Protein AF-A0A7C6N753-F1 (afdb_monomer_lite)

Foldseek 3Di:
DDPVVVVVVVVVVVVPDDDDDDDDDDDDDDDDDDDDDDDDDPDDDDPPDDDDPPPDPPPDPPPPQDWAKEWEWEADPNDIDIDIFTAGDFFQCRRQVVFWDFDQDPVRATFTQGGNRDGADPQKGWWKDKQNHTDPGGRRPHTDHHPIYMYIYIGGHD

Structure (mmCIF, N/CA/C/O backbone):
data_AF-A0A7C6N753-F1
#
_entry.id   AF-A0A7C6N753-F1
#
loop_
_atom_site.group_PDB
_atom_site.id
_atom_site.type_symbol
_atom_site.label_atom_id
_atom_site.label_alt_id
_atom_site.label_comp_id
_atom_site.label_asym_id
_atom_site.label_entity_id
_atom_site.label_seq_id
_atom_site.pdbx_PDB_ins_code
_atom_site.Cartn_x
_atom_site.Cartn_y
_atom_site.Cartn_z
_atom_site.occupancy
_atom_site.B_iso_or_equiv
_atom_site.auth_seq_id
_atom_site.auth_comp_id
_atom_site.auth_asym_id
_atom_site.auth_atom_id
_atom_site.pdbx_PDB_model_num
ATOM 1 N N . MET A 1 1 ? 20.782 57.190 -18.332 1.00 49.34 1 MET A N 1
ATOM 2 C CA . MET A 1 1 ? 20.613 56.052 -19.265 1.00 49.34 1 MET A CA 1
ATOM 3 C C . MET A 1 1 ? 20.167 54.838 -18.455 1.00 49.34 1 MET A C 1
ATOM 5 O O . MET A 1 1 ? 20.864 54.461 -17.521 1.00 49.34 1 MET A O 1
ATOM 9 N N . ASN A 1 2 ? 18.956 54.327 -18.696 1.00 45.41 2 ASN A N 1
ATOM 10 C CA . ASN A 1 2 ? 18.312 53.322 -17.840 1.00 45.41 2 ASN A CA 1
ATOM 11 C C . ASN A 1 2 ? 18.963 51.942 -18.019 1.00 45.41 2 ASN A C 1
ATOM 13 O O . ASN A 1 2 ? 18.991 51.417 -19.128 1.00 45.41 2 ASN A O 1
ATOM 17 N N . LYS A 1 3 ? 19.437 51.330 -16.925 1.00 43.81 3 LYS A N 1
ATOM 18 C CA . LYS A 1 3 ? 20.148 50.033 -16.928 1.00 43.81 3 LYS A CA 1
ATOM 19 C C . LYS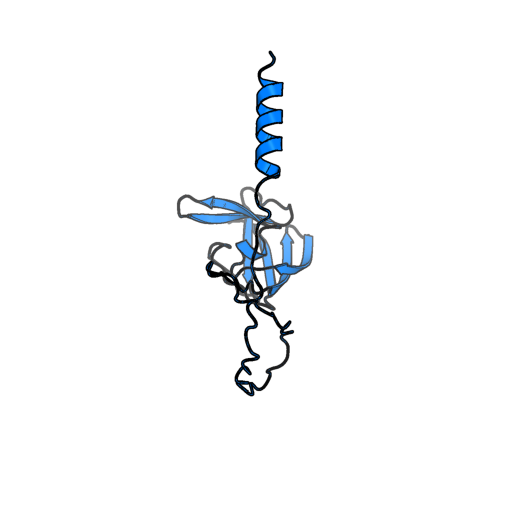 A 1 3 ? 19.349 48.889 -17.581 1.00 43.81 3 LYS A C 1
ATOM 21 O O . LYS A 1 3 ? 19.945 47.971 -18.124 1.00 43.81 3 LYS A O 1
ATOM 26 N N . LYS A 1 4 ? 18.013 48.984 -17.614 1.00 43.47 4 LYS A N 1
ATOM 27 C CA . LYS A 1 4 ? 17.130 48.020 -18.297 1.00 43.47 4 LYS A CA 1
ATOM 28 C C . LYS A 1 4 ? 17.206 48.084 -19.833 1.00 43.47 4 LYS A C 1
ATOM 30 O O . LYS A 1 4 ? 16.993 47.071 -20.484 1.00 43.47 4 LYS A O 1
ATOM 35 N N . LEU A 1 5 ? 17.560 49.236 -20.410 1.00 41.41 5 LEU A N 1
ATOM 36 C CA . LEU A 1 5 ? 17.687 49.407 -21.863 1.00 41.41 5 LEU A CA 1
ATOM 37 C C . LEU A 1 5 ? 19.024 48.856 -22.394 1.00 41.41 5 LEU A C 1
ATOM 39 O O . LEU A 1 5 ? 19.084 48.361 -23.512 1.00 41.41 5 LEU A O 1
ATOM 43 N N . ALA A 1 6 ? 20.080 48.873 -21.572 1.00 47.75 6 ALA A N 1
ATOM 44 C CA . ALA A 1 6 ? 21.391 48.327 -21.934 1.00 47.75 6 ALA A CA 1
ATOM 45 C C . ALA A 1 6 ? 21.396 46.787 -22.007 1.00 47.75 6 ALA A C 1
ATOM 47 O O . ALA A 1 6 ? 22.039 46.215 -22.881 1.00 47.75 6 ALA A O 1
ATOM 48 N N . VAL A 1 7 ? 20.636 46.118 -21.133 1.00 51.41 7 VAL A N 1
ATOM 49 C CA . VAL A 1 7 ? 20.526 44.647 -21.119 1.00 51.41 7 VAL A CA 1
ATOM 50 C C . VAL A 1 7 ? 19.715 44.134 -22.313 1.00 51.41 7 VAL A C 1
ATOM 52 O O . VAL A 1 7 ? 20.064 43.114 -22.898 1.00 51.41 7 VAL A O 1
ATOM 55 N N . LEU A 1 8 ? 18.683 44.872 -22.737 1.00 43.66 8 LEU A N 1
ATOM 56 C CA . LEU A 1 8 ? 17.854 44.488 -23.882 1.00 43.66 8 LEU A CA 1
ATOM 57 C C . LEU A 1 8 ? 18.611 44.599 -25.219 1.00 43.66 8 LEU A C 1
ATOM 59 O O . LEU A 1 8 ? 18.456 43.744 -26.083 1.00 43.66 8 LEU A O 1
ATOM 63 N N . ILE A 1 9 ? 19.482 45.604 -25.370 1.00 51.50 9 ILE A N 1
ATOM 64 C CA . ILE A 1 9 ? 20.322 45.770 -26.571 1.00 51.50 9 ILE A CA 1
ATOM 65 C C . ILE A 1 9 ? 21.424 44.697 -26.632 1.00 51.50 9 ILE A C 1
ATOM 67 O O . ILE A 1 9 ? 21.730 44.198 -27.713 1.00 51.50 9 ILE A O 1
ATOM 71 N N . ALA A 1 10 ? 21.971 44.285 -25.482 1.00 48.34 10 ALA A N 1
ATOM 72 C CA . ALA A 1 10 ? 22.947 43.196 -25.417 1.00 48.34 10 ALA A CA 1
ATOM 73 C C . ALA A 1 10 ? 22.335 41.832 -25.788 1.00 48.34 10 ALA A C 1
ATOM 75 O O . ALA A 1 10 ? 22.986 41.035 -26.458 1.00 48.34 10 ALA A O 1
ATOM 76 N N . LEU A 1 11 ? 21.073 41.580 -25.420 1.00 44.66 11 LEU A N 1
ATOM 77 C CA . LEU A 1 11 ? 20.393 40.320 -25.737 1.00 44.66 11 LEU A CA 1
ATOM 78 C C . LEU A 1 11 ? 20.051 40.190 -27.232 1.00 44.66 11 LEU A C 1
ATOM 80 O O . LEU A 1 11 ? 20.114 39.097 -27.788 1.00 44.66 11 LEU A O 1
ATOM 84 N N . ILE A 1 12 ? 19.732 41.307 -27.896 1.00 48.66 12 ILE A N 1
ATOM 85 C CA . ILE A 1 12 ? 19.376 41.325 -29.324 1.00 48.66 12 ILE A CA 1
ATOM 86 C C . ILE A 1 12 ? 20.613 41.129 -30.217 1.00 48.66 12 ILE A C 1
ATOM 88 O O . ILE A 1 12 ? 20.503 40.481 -31.253 1.00 48.66 12 ILE A O 1
ATOM 92 N N . MET A 1 13 ? 21.800 41.603 -29.813 1.00 44.62 13 MET A N 1
ATOM 93 C CA . MET A 1 13 ? 23.028 41.385 -30.599 1.00 44.62 13 MET A CA 1
ATOM 94 C C . MET A 1 13 ? 23.564 39.948 -30.536 1.00 44.62 13 MET A C 1
ATOM 96 O O . MET A 1 13 ? 24.222 39.507 -31.478 1.00 44.62 13 MET A O 1
ATOM 100 N N . ILE A 1 14 ? 23.276 39.204 -29.463 1.00 46.62 14 ILE A N 1
ATOM 101 C CA . ILE A 1 14 ? 23.713 37.804 -29.318 1.00 46.62 14 ILE A CA 1
ATOM 102 C C . ILE A 1 14 ? 22.882 36.870 -30.215 1.00 46.62 14 ILE A C 1
ATOM 104 O O . ILE A 1 14 ? 23.380 35.837 -30.651 1.00 46.62 14 ILE A O 1
ATOM 108 N N . LEU A 1 15 ? 21.651 37.254 -30.573 1.00 37.66 15 LEU A N 1
ATOM 109 C CA . LEU A 1 15 ? 20.758 36.419 -31.385 1.00 37.66 15 LEU A CA 1
ATOM 110 C C . LEU A 1 15 ? 21.033 36.488 -32.903 1.00 37.66 15 LEU A C 1
ATOM 112 O O . LEU A 1 15 ? 20.416 35.756 -33.670 1.00 37.66 15 LEU A O 1
ATOM 116 N N . SER A 1 16 ? 21.948 37.351 -33.355 1.00 43.34 16 SER A N 1
ATOM 117 C CA . SER A 1 16 ? 22.189 37.621 -34.786 1.00 43.34 16 SER A CA 1
ATOM 118 C C . SER A 1 16 ? 23.515 37.095 -35.349 1.00 43.34 16 SER A C 1
ATOM 120 O O . SER A 1 16 ? 23.835 37.373 -36.502 1.00 43.34 16 SER A O 1
ATOM 122 N N . ILE A 1 17 ? 24.296 36.326 -34.588 1.00 45.69 17 ILE A N 1
ATOM 123 C CA . ILE A 1 17 ? 25.574 35.783 -35.069 1.00 45.69 17 ILE A CA 1
ATOM 124 C C . ILE A 1 17 ? 25.570 34.274 -34.877 1.00 45.69 17 ILE A C 1
ATOM 126 O O . ILE A 1 17 ? 25.886 33.801 -33.793 1.00 45.69 17 ILE A O 1
ATOM 130 N N . SER A 1 18 ? 25.197 33.544 -35.932 1.00 41.50 18 SER A N 1
ATOM 131 C CA . SER A 1 18 ? 25.762 32.239 -36.336 1.00 41.50 18 SER A CA 1
ATOM 132 C C . SER A 1 18 ? 25.049 31.721 -37.593 1.00 41.50 18 SER A C 1
ATOM 134 O O . SER A 1 18 ? 24.427 30.666 -37.595 1.00 41.50 18 SER A O 1
ATOM 136 N N . VAL A 1 19 ? 25.128 32.479 -38.688 1.00 43.59 19 VAL A N 1
ATOM 137 C CA . VAL A 1 19 ? 24.954 31.921 -40.035 1.00 43.59 19 VAL A CA 1
ATOM 138 C C . VAL A 1 19 ? 26.341 31.867 -40.651 1.00 43.59 19 VAL A C 1
ATOM 140 O O . VAL A 1 19 ? 26.795 32.870 -41.192 1.00 43.59 19 VAL A O 1
ATOM 143 N N . VAL A 1 20 ? 27.022 30.720 -40.575 1.00 39.72 20 VAL A N 1
ATOM 144 C CA . VAL A 1 20 ? 28.059 30.392 -41.561 1.00 39.72 20 VAL A CA 1
ATOM 145 C C . VAL A 1 20 ? 28.212 28.880 -41.750 1.00 39.72 20 VAL A C 1
ATOM 147 O O . VAL A 1 20 ? 28.627 28.164 -40.849 1.00 39.72 20 VAL A O 1
ATOM 150 N N . ALA A 1 21 ? 27.886 28.471 -42.978 1.00 36.84 21 ALA A N 1
ATOM 151 C CA . ALA A 1 21 ? 28.559 27.489 -43.825 1.00 36.84 21 ALA A CA 1
ATOM 152 C C . ALA A 1 21 ? 28.886 26.092 -43.268 1.00 36.84 21 ALA A C 1
ATOM 154 O O . ALA A 1 21 ? 29.909 25.891 -42.623 1.00 36.84 21 ALA A O 1
ATOM 155 N N . PHE A 1 22 ? 28.155 25.094 -43.774 1.00 34.47 22 PHE A N 1
ATOM 156 C CA . PHE A 1 22 ? 28.772 23.821 -44.139 1.00 34.47 22 PHE A CA 1
ATOM 157 C C . PHE A 1 22 ? 28.601 23.570 -45.637 1.00 34.47 22 PHE A C 1
ATOM 159 O O . PHE A 1 22 ? 27.496 23.453 -46.165 1.00 34.47 22 PHE A O 1
ATOM 166 N N . SER A 1 23 ? 29.749 23.566 -46.313 1.00 35.84 23 SER A N 1
ATOM 167 C CA . SER A 1 23 ? 29.938 23.123 -47.688 1.00 35.84 23 SER A CA 1
ATOM 168 C C . SER A 1 23 ? 29.414 21.708 -47.893 1.00 35.84 23 SER A C 1
ATOM 170 O O . SER A 1 23 ? 29.525 20.846 -47.025 1.00 35.84 23 SER A O 1
ATOM 172 N N . SER A 1 24 ? 28.922 21.467 -49.103 1.00 42.25 24 SER A N 1
ATOM 173 C CA . SER A 1 24 ? 28.554 20.162 -49.631 1.00 42.25 24 SER A CA 1
ATOM 174 C C . SER A 1 24 ? 29.667 19.127 -49.424 1.00 42.25 24 SER A C 1
ATOM 176 O O . SER A 1 24 ? 30.720 19.214 -50.053 1.00 42.25 24 SER A O 1
ATOM 178 N N . CYS A 1 25 ? 29.411 18.114 -48.596 1.00 30.02 25 CYS A N 1
ATOM 179 C CA . CYS A 1 25 ? 30.168 16.869 -48.601 1.00 30.02 25 CYS A CA 1
ATOM 180 C C . CYS A 1 25 ? 29.206 15.738 -48.961 1.00 30.02 25 CYS A C 1
ATOM 182 O O . CYS A 1 25 ? 28.260 15.431 -48.242 1.00 30.02 25 CYS A O 1
ATOM 184 N N . LYS A 1 26 ? 29.408 15.188 -50.154 1.00 41.81 26 LYS A N 1
ATOM 185 C CA . LYS A 1 26 ? 28.624 14.100 -50.727 1.00 41.81 26 LYS A CA 1
ATOM 186 C C . LYS A 1 26 ? 29.089 12.811 -50.042 1.00 41.81 26 LYS A C 1
ATOM 188 O O . LYS A 1 26 ? 30.124 12.274 -50.421 1.00 41.81 26 LYS A O 1
ATOM 193 N N . ILE A 1 27 ? 28.383 12.359 -49.008 1.00 36.06 27 ILE A N 1
ATOM 194 C CA . ILE A 1 27 ? 28.676 11.079 -48.350 1.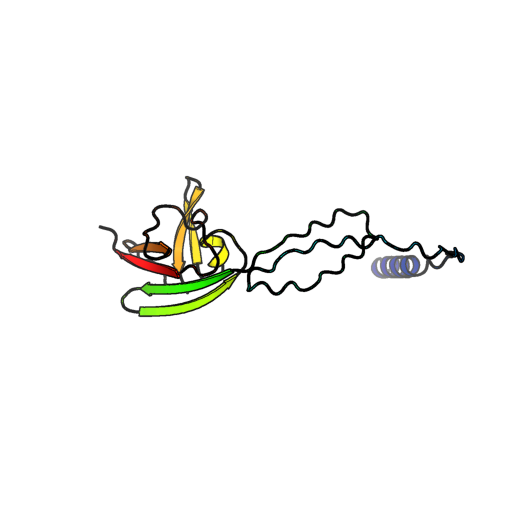00 36.06 27 ILE A CA 1
ATOM 195 C C . ILE A 1 27 ? 27.880 9.995 -49.076 1.00 36.06 27 ILE A C 1
ATOM 197 O O . ILE A 1 27 ? 26.668 10.103 -49.254 1.00 36.06 27 ILE A O 1
ATOM 201 N N . GLY A 1 28 ? 28.614 9.018 -49.606 1.00 31.77 28 GLY A N 1
ATOM 202 C CA . GLY A 1 28 ? 28.084 7.922 -50.402 1.00 31.77 28 GLY A CA 1
ATOM 203 C C . GLY A 1 28 ? 27.144 7.025 -49.604 1.00 31.77 28 GLY A C 1
ATOM 204 O O . GLY A 1 28 ? 27.305 6.836 -48.402 1.00 31.77 28 GLY A O 1
ATOM 205 N N . GLN A 1 29 ? 26.172 6.468 -50.318 1.00 31.62 29 GLN A N 1
ATOM 206 C CA . GLN A 1 29 ? 25.305 5.387 -49.873 1.00 31.62 29 GLN A CA 1
ATOM 207 C C . GLN A 1 29 ? 26.182 4.220 -49.385 1.00 31.62 29 GLN A C 1
ATOM 209 O O . GLN A 1 29 ? 26.879 3.598 -50.185 1.00 31.62 29 GLN A O 1
ATOM 214 N N . VAL A 1 30 ? 26.185 3.955 -48.080 1.00 32.91 30 VAL A N 1
ATOM 215 C CA . VAL A 1 30 ? 26.723 2.712 -47.519 1.00 32.91 30 VAL A CA 1
ATOM 216 C C . VAL A 1 30 ? 25.517 1.852 -47.178 1.00 32.91 30 VAL A C 1
ATOM 218 O O . VAL A 1 30 ? 24.691 2.234 -46.352 1.00 32.91 30 VAL A O 1
ATOM 221 N N . GLU A 1 31 ? 25.375 0.732 -47.878 1.00 34.03 31 GLU A N 1
ATOM 222 C CA . GLU A 1 31 ? 24.335 -0.258 -47.612 1.00 34.03 31 GLU A CA 1
ATOM 223 C C . GLU A 1 31 ? 24.564 -0.860 -46.216 1.00 34.03 31 GLU A C 1
ATOM 225 O O . GLU A 1 31 ? 25.639 -1.383 -45.920 1.00 34.03 31 GLU A O 1
ATOM 230 N N . LEU A 1 32 ? 23.565 -0.740 -45.338 1.00 36.53 32 LEU A N 1
ATOM 231 C CA . LEU A 1 32 ? 23.589 -1.341 -44.006 1.00 36.53 32 LEU A CA 1
ATOM 232 C C . LEU A 1 32 ? 23.395 -2.863 -44.123 1.00 36.53 32 LEU A C 1
ATOM 234 O O . LEU A 1 32 ? 22.519 -3.300 -44.874 1.00 36.53 32 LEU A O 1
ATOM 238 N N . PRO A 1 33 ? 24.146 -3.690 -43.374 1.00 32.00 33 PRO A N 1
ATOM 239 C CA . PRO A 1 33 ? 23.885 -5.120 -43.321 1.00 32.00 33 PRO A CA 1
ATOM 240 C C . PRO A 1 33 ? 22.558 -5.386 -42.599 1.00 32.00 33 PRO A C 1
ATOM 242 O O . PRO A 1 33 ? 22.376 -5.009 -41.442 1.00 32.00 33 PRO A O 1
ATOM 245 N N . THR A 1 34 ? 21.632 -6.060 -43.279 1.00 31.70 34 THR A N 1
ATOM 246 C CA . THR A 1 34 ? 20.412 -6.590 -42.664 1.00 31.70 34 THR A CA 1
ATOM 247 C C . THR A 1 34 ? 20.786 -7.783 -41.785 1.00 31.70 34 THR A C 1
ATOM 249 O O . THR A 1 34 ? 21.242 -8.810 -42.288 1.00 31.70 34 THR A O 1
ATOM 252 N N . VAL A 1 35 ? 20.620 -7.655 -40.468 1.00 28.09 35 VAL A N 1
ATOM 253 C CA . VAL A 1 35 ? 20.728 -8.789 -39.542 1.00 28.09 35 VAL A CA 1
ATOM 254 C C . VAL A 1 35 ? 19.326 -9.346 -39.326 1.00 28.09 35 VAL A C 1
ATOM 256 O O . VAL A 1 35 ? 18.521 -8.769 -38.602 1.00 28.09 35 VAL A O 1
ATOM 259 N N . ASN A 1 36 ? 19.036 -10.469 -39.981 1.00 30.64 36 ASN A N 1
ATOM 260 C CA . ASN A 1 36 ? 17.797 -11.213 -39.791 1.00 30.64 36 ASN A CA 1
ATOM 261 C C . ASN A 1 36 ? 17.953 -12.095 -38.549 1.00 30.64 36 ASN A C 1
ATOM 263 O O . ASN A 1 36 ? 18.593 -13.143 -38.617 1.00 30.64 36 ASN A O 1
ATOM 267 N N . HIS A 1 37 ? 17.377 -11.689 -37.422 1.00 32.72 37 HIS A N 1
ATOM 268 C CA . HIS A 1 37 ? 17.062 -12.629 -36.352 1.00 32.72 37 HIS A CA 1
ATOM 269 C C . HIS A 1 37 ? 15.573 -12.959 -36.439 1.00 32.72 37 HIS A C 1
ATOM 271 O O . HIS A 1 37 ? 14.721 -12.143 -36.100 1.00 32.72 37 HIS A O 1
ATOM 277 N N . GLU A 1 38 ? 15.274 -14.164 -36.926 1.00 31.89 38 GLU A N 1
ATOM 278 C CA . GLU A 1 38 ? 13.985 -14.806 -36.691 1.00 31.89 38 GLU A CA 1
ATOM 279 C C . GLU A 1 38 ? 13.838 -15.010 -35.180 1.00 31.89 38 GLU A C 1
ATOM 281 O O . GLU A 1 38 ? 14.590 -15.770 -34.570 1.00 31.89 38 GLU A O 1
ATOM 286 N N . TYR A 1 39 ? 12.891 -14.302 -34.568 1.00 36.06 39 TYR A N 1
ATOM 287 C CA . TYR A 1 39 ? 12.436 -14.591 -33.215 1.00 36.06 39 TYR A CA 1
ATOM 288 C C . TYR A 1 39 ? 10.971 -15.011 -33.309 1.00 36.06 39 TYR A C 1
ATOM 290 O O . TYR A 1 39 ? 10.122 -14.235 -33.750 1.00 36.06 39 TYR A O 1
ATOM 298 N N . GLU A 1 40 ? 10.682 -16.261 -32.949 1.00 32.72 40 GLU A N 1
ATOM 299 C CA . GLU A 1 40 ? 9.313 -16.765 -32.869 1.00 32.72 40 GLU A CA 1
ATOM 300 C C . GLU A 1 40 ? 8.554 -15.970 -31.798 1.00 32.72 40 GLU A C 1
ATOM 302 O O . GLU A 1 40 ? 8.893 -15.981 -30.613 1.00 32.72 40 GLU A O 1
ATOM 307 N N . ALA A 1 41 ? 7.542 -15.224 -32.236 1.00 33.44 41 ALA A N 1
ATOM 308 C CA . ALA A 1 41 ? 6.718 -14.394 -31.377 1.00 33.44 41 ALA A CA 1
ATOM 309 C C . ALA A 1 41 ? 5.847 -15.267 -30.459 1.00 33.44 41 ALA A C 1
ATOM 311 O O . ALA A 1 41 ? 4.873 -15.875 -30.905 1.00 33.44 41 ALA A O 1
ATOM 312 N N . ALA A 1 42 ? 6.148 -15.278 -29.159 1.00 36.47 42 ALA A N 1
ATOM 313 C CA . ALA A 1 42 ? 5.144 -15.601 -28.155 1.00 36.47 42 ALA A CA 1
ATOM 314 C C . ALA A 1 42 ? 4.188 -14.401 -28.045 1.00 36.47 42 ALA A C 1
ATOM 316 O O . ALA A 1 42 ? 4.592 -13.267 -27.801 1.00 36.47 42 ALA A O 1
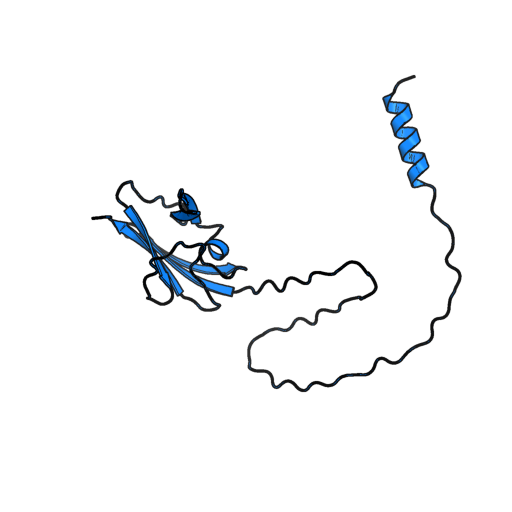ATOM 317 N N . THR A 1 43 ? 2.919 -14.672 -28.323 1.00 41.41 43 THR A N 1
ATOM 318 C CA . THR A 1 43 ? 1.792 -13.744 -28.456 1.00 41.41 43 THR A CA 1
ATOM 319 C C . THR A 1 43 ? 1.709 -12.663 -27.372 1.00 41.41 43 THR A C 1
ATOM 321 O O . THR A 1 43 ? 1.599 -12.998 -26.195 1.00 41.41 43 THR A O 1
ATOM 324 N N . GLY A 1 44 ? 1.610 -11.389 -27.780 1.00 39.12 44 GLY A N 1
ATOM 325 C CA . GLY A 1 44 ? 0.919 -10.358 -26.989 1.00 39.12 44 GLY A CA 1
ATOM 326 C C . GLY A 1 44 ? 1.560 -8.973 -26.895 1.00 39.12 44 GLY A C 1
ATOM 327 O O . GLY A 1 44 ? 0.854 -8.029 -26.558 1.00 39.12 44 GLY A O 1
ATOM 328 N N . THR A 1 45 ? 2.842 -8.804 -27.210 1.00 36.00 45 THR A N 1
ATOM 329 C CA . THR A 1 45 ? 3.507 -7.501 -27.046 1.00 36.00 45 THR A CA 1
ATOM 330 C C . THR A 1 45 ? 3.443 -6.706 -28.349 1.00 36.00 45 THR A C 1
ATOM 332 O O . THR A 1 45 ? 4.055 -7.091 -29.344 1.00 36.00 45 THR A O 1
ATOM 335 N N . THR A 1 46 ? 2.707 -5.594 -28.374 1.00 34.97 46 THR A N 1
ATOM 336 C CA . THR A 1 46 ? 2.838 -4.591 -29.440 1.00 34.97 46 THR A CA 1
ATOM 337 C C . THR A 1 46 ? 4.238 -3.994 -29.362 1.00 34.97 46 THR A C 1
ATOM 339 O O . THR A 1 46 ? 4.518 -3.170 -28.496 1.00 34.97 46 THR A O 1
ATOM 342 N N . VAL A 1 47 ? 5.136 -4.447 -30.236 1.00 37.22 47 VAL A N 1
ATOM 343 C CA . VAL A 1 47 ? 6.433 -3.802 -30.442 1.00 37.22 47 VAL A CA 1
ATOM 344 C C . VAL A 1 47 ? 6.187 -2.641 -31.398 1.00 37.22 47 VAL A C 1
ATOM 346 O O . VAL A 1 47 ? 6.093 -2.837 -32.607 1.00 37.22 47 VAL A O 1
ATOM 349 N N . GLU A 1 48 ? 6.011 -1.435 -30.860 1.00 42.34 48 GLU A N 1
ATOM 350 C CA . GLU A 1 48 ? 6.145 -0.229 -31.675 1.00 42.34 48 GLU A CA 1
ATOM 351 C C . GLU A 1 48 ? 7.625 -0.098 -32.051 1.00 42.34 48 GLU A C 1
ATOM 353 O O . GLU A 1 48 ? 8.496 -0.002 -31.184 1.00 42.34 48 GLU A O 1
ATOM 358 N N . GLU A 1 49 ? 7.927 -0.181 -33.348 1.00 40.50 49 GLU A N 1
ATOM 359 C CA . GLU A 1 49 ? 9.288 -0.037 -33.859 1.00 40.50 49 GLU A CA 1
ATOM 360 C C . GLU A 1 49 ? 9.843 1.343 -33.483 1.00 40.50 49 GLU A C 1
ATOM 362 O O . GLU A 1 49 ? 9.440 2.379 -34.016 1.00 40.50 49 GLU A O 1
ATOM 367 N N . MET A 1 50 ? 10.796 1.363 -32.553 1.00 42.25 50 MET A N 1
ATOM 368 C CA . MET A 1 50 ? 11.502 2.577 -32.168 1.00 42.25 50 MET A CA 1
ATOM 369 C C . MET A 1 50 ? 12.664 2.805 -33.140 1.00 42.25 50 MET A C 1
ATOM 371 O O . MET A 1 50 ? 13.685 2.122 -33.085 1.00 42.25 50 MET A O 1
ATOM 375 N N . THR A 1 51 ? 12.518 3.773 -34.047 1.00 42.47 51 THR A N 1
ATOM 376 C CA . THR A 1 51 ? 13.629 4.225 -34.898 1.00 42.47 51 THR A CA 1
ATOM 377 C C . THR A 1 51 ? 14.513 5.183 -34.096 1.00 42.47 51 THR A C 1
ATOM 379 O O . THR A 1 51 ? 14.103 6.302 -33.789 1.00 42.47 51 THR A O 1
ATOM 382 N N . LEU A 1 52 ? 15.723 4.748 -33.734 1.00 46.44 52 LEU A N 1
ATOM 383 C CA . LEU A 1 52 ? 16.725 5.575 -33.053 1.00 46.44 52 LEU A CA 1
ATOM 384 C C . LEU A 1 52 ? 17.648 6.237 -34.082 1.00 46.44 52 LEU A C 1
ATOM 386 O O . LEU A 1 52 ? 18.439 5.563 -34.741 1.00 46.44 52 LEU A O 1
ATOM 390 N N . ASN A 1 53 ? 17.589 7.565 -34.188 1.00 49.94 53 ASN A N 1
ATOM 391 C CA . ASN A 1 53 ? 18.571 8.331 -34.955 1.00 49.94 53 ASN A CA 1
ATOM 392 C C . ASN A 1 53 ? 19.852 8.474 -34.119 1.00 49.94 53 ASN A C 1
ATOM 394 O O . ASN A 1 53 ? 19.936 9.326 -33.237 1.00 49.94 53 ASN A O 1
ATOM 398 N N . ALA A 1 54 ? 20.847 7.631 -34.392 1.00 48.94 54 ALA A N 1
ATOM 399 C CA . ALA A 1 54 ? 22.123 7.561 -33.673 1.00 48.94 54 ALA A CA 1
ATOM 400 C C . ALA A 1 54 ? 23.112 8.702 -34.017 1.00 48.94 54 ALA A C 1
ATOM 402 O O . ALA A 1 54 ? 24.312 8.467 -34.139 1.00 48.94 54 ALA A O 1
ATOM 403 N N . GLU A 1 55 ? 22.632 9.936 -34.197 1.00 50.25 55 GLU A N 1
ATOM 404 C CA . GLU A 1 55 ? 23.482 11.094 -34.535 1.00 50.25 55 GLU A CA 1
ATOM 405 C C . GLU A 1 55 ? 23.867 11.957 -33.323 1.00 50.25 55 GLU A C 1
ATOM 407 O O . GLU A 1 55 ? 24.480 13.007 -33.493 1.00 50.25 55 GLU A O 1
ATOM 412 N N . ASN A 1 56 ? 23.534 11.533 -32.100 1.00 48.62 56 ASN A N 1
ATOM 413 C CA . ASN A 1 56 ? 23.893 12.259 -30.885 1.00 48.62 56 ASN A CA 1
ATOM 414 C C . ASN A 1 56 ? 24.702 11.342 -29.962 1.00 48.62 56 ASN A C 1
ATOM 416 O O . ASN A 1 56 ? 24.198 10.363 -29.421 1.00 48.62 56 ASN A O 1
ATOM 420 N N . ASP A 1 57 ? 25.970 11.678 -29.790 1.00 51.38 57 ASP A N 1
ATOM 421 C CA . ASP A 1 57 ? 26.982 11.060 -28.931 1.00 51.38 57 ASP A CA 1
ATOM 422 C C . ASP A 1 57 ? 26.770 11.339 -27.426 1.00 51.38 57 ASP A C 1
ATOM 424 O O . ASP A 1 57 ? 27.604 10.991 -26.589 1.00 51.38 57 ASP A O 1
ATOM 428 N N . GLY A 1 58 ? 25.621 11.914 -27.058 1.00 53.03 58 GLY A N 1
ATOM 429 C CA . GLY A 1 58 ? 25.127 11.930 -25.685 1.00 53.03 58 GLY A CA 1
ATOM 430 C C . GLY A 1 58 ? 24.467 10.596 -25.339 1.00 53.03 58 GLY A C 1
ATOM 431 O O . GLY A 1 58 ? 23.562 10.160 -26.047 1.00 53.03 58 GLY A O 1
ATOM 432 N N . GLU A 1 59 ? 24.908 9.954 -24.252 1.00 42.53 59 GLU A N 1
ATOM 433 C CA . GLU A 1 59 ? 24.314 8.721 -23.716 1.00 42.53 59 GLU A CA 1
ATOM 434 C C . GLU A 1 59 ? 22.781 8.807 -23.706 1.00 42.53 59 GLU A C 1
ATOM 436 O O . GLU A 1 59 ? 22.166 9.482 -22.879 1.00 42.53 59 GLU A O 1
ATOM 441 N N . THR A 1 60 ? 22.146 8.116 -24.651 1.00 46.94 60 THR A N 1
ATOM 442 C CA . THR A 1 60 ? 20.694 7.981 -24.672 1.00 46.94 60 THR A CA 1
ATOM 443 C C . THR A 1 60 ? 20.341 6.860 -23.706 1.00 46.94 60 THR A C 1
ATOM 445 O O . THR A 1 60 ? 20.462 5.681 -24.032 1.00 46.94 60 THR A O 1
ATOM 448 N N . ASN A 1 61 ? 19.943 7.222 -22.487 1.00 45.53 61 ASN A N 1
ATOM 449 C CA . ASN A 1 61 ? 19.411 6.266 -21.522 1.00 45.53 61 ASN A CA 1
ATOM 450 C C . ASN A 1 61 ? 17.957 5.947 -21.897 1.00 45.53 61 ASN A C 1
ATOM 452 O O . ASN A 1 61 ? 17.033 6.672 -21.529 1.00 45.53 61 ASN A O 1
ATOM 456 N N . ILE A 1 62 ? 17.762 4.890 -22.687 1.00 52.38 62 ILE A N 1
ATOM 457 C CA . ILE A 1 62 ? 16.433 4.364 -23.005 1.00 52.38 62 ILE A CA 1
ATOM 458 C C . ILE A 1 62 ? 15.932 3.622 -21.766 1.00 52.38 62 ILE A C 1
ATOM 460 O O . ILE A 1 62 ? 16.260 2.456 -21.549 1.00 52.38 62 ILE A O 1
ATOM 464 N N . GLN A 1 63 ? 15.141 4.302 -20.938 1.00 49.09 63 GLN A N 1
ATOM 465 C CA . GLN A 1 63 ? 14.427 3.638 -19.855 1.00 49.09 63 GLN A CA 1
ATOM 466 C C . GLN A 1 63 ? 13.216 2.916 -20.440 1.00 49.09 63 GLN A C 1
ATOM 468 O O . GLN A 1 63 ? 12.239 3.540 -20.847 1.00 49.09 63 GLN A O 1
ATOM 473 N N . ASN A 1 64 ? 13.296 1.588 -20.507 1.00 48.16 64 ASN A N 1
ATOM 474 C CA . ASN A 1 64 ? 12.153 0.749 -20.832 1.00 48.16 64 ASN A CA 1
ATOM 475 C C . ASN A 1 64 ? 11.208 0.744 -19.621 1.00 48.16 64 ASN A C 1
ATOM 477 O O . ASN A 1 64 ? 11.334 -0.095 -18.729 1.00 48.16 64 ASN A O 1
ATOM 481 N N . SER A 1 65 ? 10.317 1.734 -19.530 1.00 56.72 65 SER A N 1
ATOM 482 C CA . SER A 1 65 ? 9.270 1.739 -18.513 1.00 56.72 65 SER A CA 1
ATOM 483 C C . SER A 1 65 ? 8.230 0.694 -18.905 1.00 56.72 65 SER A C 1
ATOM 485 O O . SER A 1 65 ? 7.349 0.966 -19.722 1.00 56.72 65 SER A O 1
ATOM 487 N N . ARG A 1 66 ? 8.346 -0.517 -18.355 1.00 68.62 66 ARG A N 1
ATOM 488 C CA . ARG A 1 66 ? 7.314 -1.544 -18.506 1.00 68.62 66 ARG A CA 1
ATOM 489 C C . ARG A 1 66 ? 6.034 -1.025 -17.850 1.00 68.62 66 ARG A C 1
ATOM 491 O O . ARG A 1 66 ? 5.990 -0.840 -16.637 1.00 68.62 66 ARG A O 1
ATOM 498 N N . GLU A 1 67 ? 5.016 -0.757 -18.657 1.00 82.31 67 GLU A N 1
ATOM 499 C CA . GLU A 1 67 ? 3.668 -0.493 -18.159 1.00 82.31 67 GLU A CA 1
ATOM 500 C C . GLU A 1 67 ? 3.019 -1.835 -17.802 1.00 82.31 67 GLU A C 1
ATOM 502 O O . GLU A 1 67 ? 3.080 -2.786 -18.586 1.00 82.31 67 GLU A O 1
ATOM 507 N N . ILE A 1 68 ? 2.435 -1.924 -16.609 1.00 82.81 68 ILE A N 1
ATOM 508 C CA . ILE A 1 68 ? 1.726 -3.110 -16.128 1.00 82.81 68 ILE A CA 1
ATOM 509 C C . ILE A 1 68 ? 0.263 -2.767 -15.852 1.00 82.81 68 ILE A C 1
ATOM 511 O O . ILE A 1 68 ? -0.059 -1.668 -15.393 1.00 82.81 68 ILE A O 1
ATOM 515 N N . SER A 1 69 ? -0.628 -3.705 -16.160 1.00 86.62 69 SER A N 1
ATOM 516 C CA . SER A 1 69 ? -2.058 -3.637 -15.873 1.00 86.62 69 SER A CA 1
ATOM 517 C C . SER A 1 69 ? -2.360 -4.438 -14.610 1.00 86.62 69 SER A C 1
ATOM 519 O O . SER A 1 69 ? -2.096 -5.636 -14.560 1.00 86.62 69 SER A O 1
ATOM 521 N N . ILE A 1 70 ? -2.943 -3.790 -13.605 1.00 87.44 70 ILE A N 1
ATOM 522 C CA . ILE A 1 70 ? -3.255 -4.399 -12.304 1.00 87.44 70 ILE A CA 1
ATOM 523 C C . ILE A 1 70 ? -4.727 -4.175 -11.985 1.00 87.44 70 ILE A C 1
ATOM 525 O O . ILE A 1 70 ? -5.275 -3.101 -12.253 1.00 87.44 70 ILE A O 1
ATOM 529 N N . LYS A 1 71 ? -5.368 -5.170 -11.373 1.00 91.06 71 LYS A N 1
ATOM 530 C CA . LYS A 1 71 ? -6.716 -5.038 -10.814 1.00 91.06 71 LYS A CA 1
ATOM 531 C C . LYS A 1 71 ? -6.622 -4.741 -9.324 1.00 91.06 71 LYS A C 1
ATOM 533 O O . LYS A 1 71 ? -5.985 -5.485 -8.590 1.00 91.06 71 LYS A O 1
ATOM 538 N N . ILE A 1 72 ? -7.264 -3.670 -8.874 1.00 91.69 72 ILE A N 1
ATOM 539 C CA . ILE A 1 72 ? -7.235 -3.230 -7.480 1.00 91.69 72 ILE A CA 1
ATOM 540 C C . ILE A 1 72 ? -8.630 -3.348 -6.892 1.00 91.69 72 ILE A C 1
ATOM 542 O O . ILE A 1 72 ? -9.582 -2.768 -7.412 1.00 91.69 72 ILE A O 1
ATOM 546 N N . THR A 1 73 ? -8.719 -4.043 -5.765 1.00 94.56 73 THR A N 1
ATOM 547 C CA . THR A 1 73 ? -9.866 -4.024 -4.863 1.00 94.56 73 THR A CA 1
ATOM 548 C C . THR A 1 73 ? -9.486 -3.264 -3.595 1.00 94.56 73 THR A C 1
ATOM 550 O O . THR A 1 73 ? -8.419 -3.481 -3.028 1.00 94.56 73 THR A O 1
ATOM 553 N N . ILE A 1 74 ? -10.347 -2.344 -3.167 1.00 93.50 74 ILE A N 1
ATOM 554 C CA . ILE A 1 74 ? -10.249 -1.655 -1.878 1.00 93.50 74 ILE A CA 1
ATOM 555 C C . ILE A 1 74 ? -11.478 -2.054 -1.079 1.00 93.50 74 ILE A C 1
ATOM 557 O O . ILE A 1 74 ? -12.594 -1.757 -1.512 1.00 93.50 74 ILE A O 1
ATOM 561 N N . ASP A 1 75 ? -11.257 -2.699 0.061 1.00 93.00 75 ASP A N 1
ATOM 562 C CA . ASP A 1 75 ? -12.290 -3.044 1.035 1.00 93.00 75 ASP A CA 1
ATOM 563 C C . ASP A 1 75 ? -12.057 -2.215 2.300 1.00 93.00 75 ASP A C 1
ATOM 565 O O . ASP A 1 75 ? -11.048 -2.366 2.996 1.00 93.00 75 ASP A O 1
ATOM 569 N N . ALA A 1 76 ? -12.963 -1.277 2.566 1.00 90.25 76 ALA A N 1
ATOM 570 C CA . ALA A 1 76 ? -12.890 -0.442 3.752 1.00 90.25 76 ALA A CA 1
ATOM 571 C C . ALA A 1 76 ? -14.270 -0.189 4.344 1.00 90.25 76 ALA A C 1
ATOM 573 O O . ALA A 1 76 ? -15.111 0.470 3.734 1.00 90.25 76 ALA A O 1
ATOM 574 N N . ASN A 1 77 ? -14.488 -0.653 5.578 1.00 81.50 77 ASN A N 1
ATOM 575 C CA . ASN A 1 77 ? -15.703 -0.385 6.354 1.00 81.50 77 ASN A CA 1
ATOM 576 C C . ASN A 1 77 ? -17.009 -0.711 5.588 1.00 81.50 77 ASN A C 1
ATOM 578 O O . ASN A 1 77 ? -17.998 0.016 5.692 1.00 81.50 77 ASN A O 1
ATOM 582 N N . GLY A 1 78 ? -17.013 -1.787 4.790 1.00 76.56 78 GLY A N 1
ATOM 583 C CA . GLY A 1 78 ? -18.162 -2.204 3.976 1.00 76.56 78 GLY A CA 1
ATOM 584 C C . GLY A 1 78 ? -18.322 -1.458 2.645 1.00 76.56 78 GLY A C 1
ATOM 585 O O . GLY A 1 78 ? -19.306 -1.682 1.937 1.00 76.56 78 GLY A O 1
ATOM 586 N N . LEU A 1 79 ? -17.378 -0.581 2.289 1.00 81.69 79 LEU A N 1
ATOM 587 C CA . LEU A 1 79 ? -17.257 0.003 0.957 1.00 81.69 79 LEU A CA 1
ATOM 588 C C . LEU A 1 79 ? -16.244 -0.796 0.140 1.00 81.69 79 LEU A C 1
ATOM 590 O O . LEU A 1 79 ? -15.060 -0.811 0.466 1.00 81.69 79 LEU A O 1
ATOM 594 N N . ASN A 1 80 ? -16.720 -1.371 -0.966 1.00 87.38 80 ASN A N 1
ATOM 595 C CA . ASN A 1 80 ? -15.889 -2.116 -1.906 1.00 87.38 80 ASN A CA 1
ATOM 596 C C . ASN A 1 80 ? -15.764 -1.342 -3.216 1.00 87.38 80 ASN A C 1
ATOM 598 O O . ASN A 1 80 ? -16.759 -1.097 -3.902 1.00 87.38 80 ASN A O 1
ATOM 602 N N . SER A 1 81 ? -14.537 -0.968 -3.571 1.0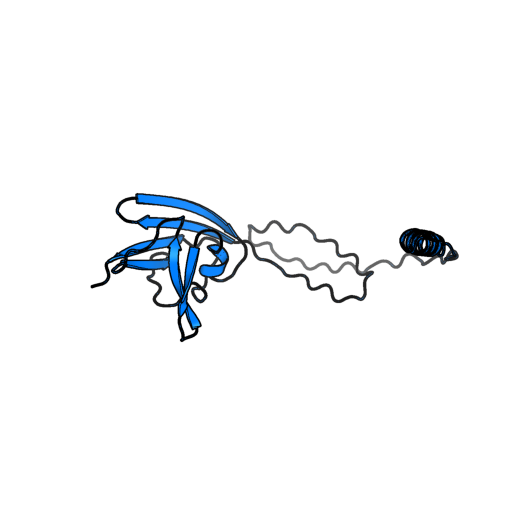0 88.25 81 SER A N 1
ATOM 603 C CA . SER A 1 81 ? -14.202 -0.375 -4.870 1.00 88.25 81 SER A CA 1
ATOM 604 C C . SER A 1 81 ? -13.323 -1.335 -5.653 1.00 88.25 81 SER A C 1
ATOM 606 O O . SER A 1 81 ? -12.375 -1.876 -5.098 1.00 88.25 81 SER A O 1
ATOM 608 N N . ASN A 1 82 ? -13.621 -1.530 -6.937 1.00 90.12 82 ASN A N 1
ATOM 609 C CA . ASN A 1 82 ? -12.812 -2.352 -7.831 1.00 90.12 82 ASN A CA 1
ATOM 610 C C . ASN A 1 82 ? -12.564 -1.596 -9.135 1.00 90.12 82 ASN A C 1
ATOM 612 O O . ASN A 1 82 ? -13.512 -1.120 -9.766 1.00 90.12 82 ASN A O 1
ATOM 616 N N . PHE A 1 83 ? -11.302 -1.467 -9.523 1.00 89.06 83 PHE A N 1
ATOM 617 C CA . PHE A 1 83 ? -10.892 -0.802 -10.753 1.00 89.06 83 PHE A CA 1
ATOM 618 C C . PHE A 1 83 ? -9.546 -1.342 -11.243 1.00 89.06 83 PHE A C 1
ATOM 620 O O . PHE A 1 83 ? -8.756 -1.892 -10.481 1.00 89.06 83 PHE A O 1
ATOM 627 N N . GLY A 1 84 ? -9.285 -1.176 -12.538 1.00 87.69 84 GLY A N 1
ATOM 628 C CA . GLY A 1 84 ? -7.979 -1.459 -13.124 1.00 87.69 84 GLY A CA 1
ATOM 629 C C . GLY A 1 84 ? -7.116 -0.203 -13.170 1.00 87.69 84 GLY A C 1
ATOM 630 O O . GLY A 1 84 ? -7.632 0.885 -13.438 1.00 87.69 84 GLY A O 1
ATOM 631 N N . ILE A 1 85 ? -5.813 -0.358 -12.963 1.00 84.50 85 ILE A N 1
ATOM 632 C CA . ILE A 1 85 ? -4.820 0.685 -13.230 1.00 84.50 85 ILE A CA 1
ATOM 633 C C . ILE A 1 85 ? -3.828 0.206 -14.280 1.00 84.50 85 ILE A C 1
ATOM 635 O O . ILE A 1 85 ? -3.523 -0.983 -14.365 1.00 84.50 85 ILE A O 1
ATOM 639 N N . ARG A 1 86 ? -3.313 1.156 -15.060 1.00 86.44 86 ARG A N 1
ATOM 640 C CA . ARG A 1 86 ? -2.083 0.978 -15.823 1.00 86.44 86 ARG A CA 1
ATOM 641 C C . ARG A 1 86 ? -1.050 1.939 -15.277 1.00 86.44 86 ARG A C 1
ATOM 643 O O . ARG A 1 86 ? -1.338 3.130 -15.147 1.00 86.44 86 ARG A O 1
ATOM 650 N N . ALA A 1 87 ? 0.102 1.415 -14.895 1.00 83.94 87 ALA A N 1
ATOM 651 C CA . ALA A 1 87 ? 1.171 2.229 -14.347 1.00 83.94 87 ALA A CA 1
ATOM 652 C C . ALA A 1 87 ? 2.532 1.590 -14.610 1.00 83.94 87 ALA A C 1
ATOM 654 O O . ALA A 1 87 ? 2.645 0.405 -14.914 1.00 83.94 87 ALA A O 1
ATOM 655 N N . SER A 1 88 ? 3.568 2.411 -14.501 1.00 82.12 88 SER A N 1
ATOM 656 C CA . SER A 1 88 ? 4.960 1.984 -14.539 1.00 82.12 88 SER A CA 1
ATOM 657 C C . SER A 1 88 ? 5.489 1.827 -13.118 1.00 82.12 88 SER A C 1
ATOM 659 O O . SER A 1 88 ? 5.361 2.752 -12.313 1.00 82.12 88 SER A O 1
ATOM 661 N N . GLY A 1 89 ? 6.130 0.702 -12.827 1.00 84.44 89 GLY A N 1
ATOM 662 C CA . GLY A 1 89 ? 6.770 0.451 -11.540 1.00 84.44 89 GLY A CA 1
ATOM 663 C C . GLY A 1 89 ? 6.791 -1.031 -11.204 1.00 84.44 89 GLY A C 1
ATOM 664 O O . GLY A 1 89 ? 5.926 -1.781 -11.645 1.00 84.44 89 GLY A O 1
ATOM 665 N N . ASP A 1 90 ? 7.773 -1.426 -10.400 1.00 88.06 90 ASP A N 1
ATOM 666 C CA . 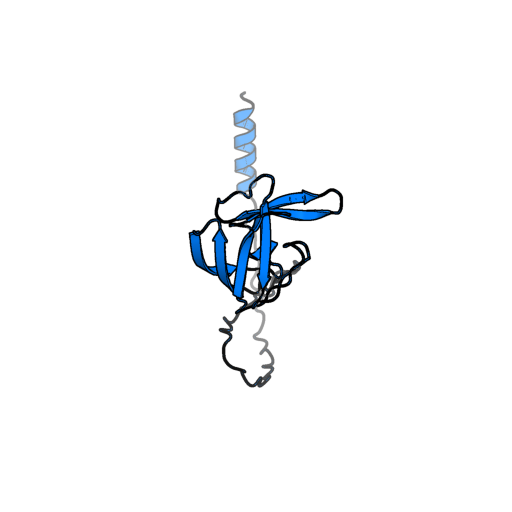ASP A 1 90 ? 7.964 -2.825 -10.003 1.00 88.06 90 ASP A CA 1
ATOM 667 C C . ASP A 1 90 ? 7.412 -3.119 -8.602 1.00 88.06 90 ASP A C 1
ATOM 669 O O . ASP A 1 90 ? 7.401 -4.271 -8.173 1.00 88.06 90 ASP A O 1
ATOM 673 N N . THR A 1 91 ? 6.975 -2.086 -7.869 1.00 94.06 91 THR A N 1
ATOM 674 C CA . THR A 1 91 ? 6.528 -2.208 -6.477 1.00 94.06 91 THR A CA 1
ATOM 675 C C . THR A 1 91 ? 5.149 -1.618 -6.249 1.00 94.06 91 THR A C 1
ATOM 677 O O . THR A 1 91 ? 4.765 -0.652 -6.911 1.00 94.06 91 THR A O 1
ATOM 680 N N . LEU A 1 92 ? 4.415 -2.165 -5.277 1.00 93.81 92 LEU A N 1
ATOM 681 C CA . LEU A 1 92 ? 3.045 -1.756 -4.973 1.00 93.81 92 LEU A CA 1
ATOM 682 C C . LEU A 1 92 ? 2.928 -0.250 -4.693 1.00 93.81 92 LEU A C 1
ATOM 684 O O . LEU A 1 92 ? 2.024 0.408 -5.207 1.00 93.81 92 LEU A O 1
ATOM 688 N N . GLY A 1 93 ? 3.857 0.307 -3.915 1.00 91.62 93 GLY A N 1
ATOM 689 C CA . GLY A 1 93 ? 3.898 1.742 -3.630 1.00 91.62 93 GLY A CA 1
ATOM 690 C C . GLY A 1 93 ? 4.088 2.601 -4.884 1.00 91.62 93 GLY A C 1
ATOM 691 O O . GLY A 1 93 ? 3.439 3.639 -5.020 1.00 91.62 93 GLY A O 1
ATOM 692 N N . ALA A 1 94 ? 4.893 2.139 -5.848 1.00 90.00 94 ALA A N 1
ATOM 693 C CA . ALA A 1 94 ? 5.101 2.841 -7.112 1.00 90.00 94 ALA A CA 1
ATOM 694 C C . ALA A 1 94 ? 3.839 2.829 -7.993 1.00 90.00 94 ALA A C 1
ATOM 696 O O . ALA A 1 94 ? 3.400 3.888 -8.446 1.00 90.00 94 ALA A O 1
ATOM 697 N N . VAL A 1 95 ? 3.208 1.664 -8.189 1.00 90.75 95 VAL A N 1
ATOM 698 C CA . VAL A 1 95 ? 1.968 1.553 -8.992 1.00 90.75 95 VAL A CA 1
ATOM 699 C C . VAL A 1 95 ? 0.784 2.267 -8.342 1.00 90.75 95 VAL A C 1
ATOM 701 O O . VAL A 1 95 ? -0.066 2.810 -9.046 1.00 90.75 95 VAL A O 1
ATOM 704 N N . MET A 1 96 ? 0.718 2.302 -7.009 1.00 89.88 96 MET A N 1
ATOM 705 C CA . MET A 1 96 ? -0.369 2.953 -6.273 1.00 89.88 96 MET A CA 1
ATOM 706 C C . MET A 1 96 ? -0.064 4.400 -5.866 1.00 89.88 96 MET A C 1
ATOM 708 O O . MET A 1 96 ? -0.862 4.985 -5.136 1.00 89.88 96 MET A O 1
ATOM 712 N N . GLY A 1 97 ? 1.022 5.021 -6.338 1.00 87.75 97 GLY A N 1
ATOM 713 C CA . GLY A 1 97 ? 1.479 6.329 -5.843 1.00 87.75 97 GLY A CA 1
ATOM 714 C C . GLY A 1 97 ? 0.463 7.479 -5.954 1.00 87.75 97 GLY A C 1
ATOM 715 O O . GLY A 1 97 ? 0.506 8.419 -5.167 1.00 87.75 97 GLY A O 1
ATOM 716 N N . GLY A 1 98 ? -0.491 7.410 -6.891 1.00 85.75 98 GLY A N 1
ATOM 717 C CA . GLY A 1 98 ? -1.588 8.388 -7.007 1.00 85.75 98 GLY A CA 1
ATOM 718 C C . GLY A 1 98 ? -2.799 8.114 -6.103 1.00 85.75 98 GLY A C 1
ATOM 719 O O . GLY A 1 98 ? -3.675 8.965 -5.968 1.00 85.75 98 GLY A O 1
ATOM 720 N N . LEU A 1 99 ? -2.868 6.926 -5.506 1.00 89.38 99 LEU A N 1
ATOM 721 C CA . LEU A 1 99 ? -3.985 6.444 -4.691 1.00 89.38 99 LEU A CA 1
ATOM 722 C C . LEU A 1 99 ? -3.591 6.257 -3.227 1.00 89.38 99 LEU A C 1
ATOM 724 O O . LEU A 1 99 ? -4.460 6.295 -2.362 1.00 89.38 99 LEU A O 1
ATOM 728 N N . MET A 1 100 ? -2.310 6.032 -2.954 1.00 93.75 100 MET A N 1
ATOM 729 C CA . MET A 1 100 ? -1.777 5.696 -1.646 1.00 93.75 100 MET A CA 1
ATOM 730 C C . MET A 1 100 ? -0.960 6.857 -1.084 1.00 93.75 100 MET A C 1
ATOM 732 O O . MET A 1 100 ? -0.110 7.427 -1.761 1.00 93.75 100 MET A O 1
ATOM 736 N N . ALA A 1 101 ? -1.187 7.172 0.187 1.00 94.44 101 ALA A N 1
ATOM 737 C CA . ALA A 1 101 ? -0.349 8.075 0.963 1.00 94.44 101 ALA A CA 1
ATOM 738 C C . ALA A 1 101 ? -0.057 7.460 2.333 1.00 94.44 101 ALA A C 1
ATOM 740 O O . ALA A 1 101 ? -0.821 6.638 2.847 1.00 94.44 101 ALA A O 1
ATOM 741 N N . GLY A 1 102 ? 1.061 7.843 2.936 1.00 94.06 102 GLY A N 1
ATOM 742 C CA . GLY A 1 102 ? 1.528 7.216 4.162 1.00 94.06 102 GLY A CA 1
ATOM 743 C C . GLY A 1 102 ? 2.719 7.922 4.778 1.00 94.06 102 GLY A C 1
ATOM 744 O O . GLY A 1 102 ? 3.040 9.059 4.434 1.00 94.06 102 GLY A O 1
ATOM 745 N N . ILE A 1 103 ? 3.353 7.230 5.716 1.00 93.19 103 ILE A N 1
ATOM 746 C CA . ILE A 1 103 ? 4.503 7.725 6.468 1.00 93.19 103 ILE A CA 1
ATOM 747 C C . ILE A 1 103 ? 5.680 6.771 6.303 1.00 93.19 103 ILE A C 1
ATOM 749 O O . ILE A 1 103 ? 5.495 5.556 6.283 1.00 93.19 103 ILE A O 1
ATOM 753 N N . TYR A 1 104 ? 6.887 7.329 6.238 1.00 93.06 104 TYR A N 1
ATOM 754 C CA . TYR A 1 104 ? 8.108 6.555 6.426 1.00 93.06 104 TYR A CA 1
ATOM 755 C C . TYR A 1 104 ? 8.437 6.495 7.914 1.00 93.06 104 TYR A C 1
ATOM 757 O O . TYR A 1 104 ? 8.524 7.523 8.591 1.00 93.06 104 TYR A O 1
ATOM 765 N N . ASN A 1 105 ? 8.610 5.282 8.415 1.00 90.19 105 ASN A N 1
ATOM 766 C CA . ASN A 1 105 ? 9.019 5.015 9.782 1.00 90.19 105 ASN A CA 1
ATOM 767 C C . ASN A 1 105 ? 10.536 5.200 9.930 1.00 90.19 105 ASN A C 1
ATOM 769 O O . ASN A 1 105 ? 11.288 5.270 8.957 1.00 90.19 105 ASN A O 1
ATOM 773 N N . SER A 1 106 ? 11.012 5.258 11.174 1.00 93.62 106 SER A N 1
ATOM 774 C CA . SER A 1 106 ? 12.439 5.444 11.474 1.00 93.62 106 SER A CA 1
ATOM 775 C C . SER A 1 106 ? 13.336 4.303 10.984 1.00 93.62 106 SER A C 1
ATOM 777 O O . SER A 1 106 ? 14.540 4.495 10.854 1.00 93.62 106 SER A O 1
ATOM 779 N N . ASP A 1 107 ? 12.766 3.122 10.741 1.00 88.69 107 ASP A N 1
ATOM 780 C CA . ASP A 1 107 ? 13.455 1.965 10.160 1.00 88.69 107 ASP A CA 1
ATOM 781 C C . ASP A 1 107 ? 13.505 2.002 8.618 1.00 88.69 107 ASP A C 1
ATOM 783 O O . ASP A 1 107 ? 14.046 1.089 7.998 1.00 88.69 107 ASP A O 1
ATOM 787 N N . GLY A 1 108 ? 12.967 3.059 7.997 1.00 87.75 108 GLY A N 1
ATOM 788 C CA . GLY A 1 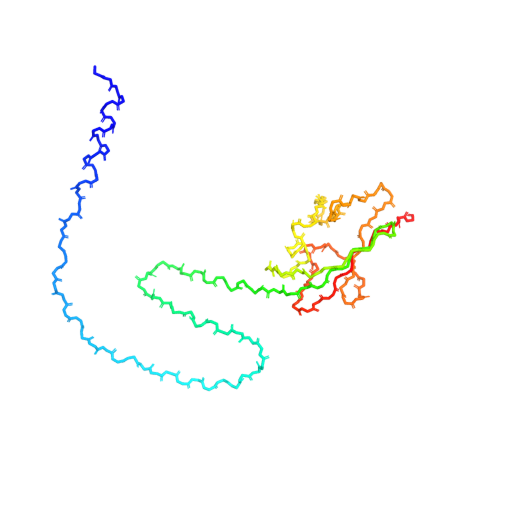108 ? 12.894 3.229 6.547 1.00 87.75 108 GLY A CA 1
ATOM 789 C C . GLY A 1 108 ? 11.713 2.517 5.885 1.00 87.75 108 GLY A C 1
ATOM 790 O O . GLY A 1 108 ? 11.543 2.656 4.676 1.00 87.75 108 GLY A O 1
ATOM 791 N N . SER A 1 109 ? 10.882 1.787 6.637 1.00 88.94 109 SER A N 1
ATOM 792 C CA . SER A 1 109 ? 9.670 1.172 6.094 1.00 88.94 109 SER A CA 1
ATOM 793 C C . SER A 1 109 ? 8.592 2.222 5.829 1.00 88.94 109 SER A C 1
ATOM 795 O O . SER A 1 109 ? 8.397 3.150 6.614 1.00 88.94 109 SER A O 1
ATOM 797 N N . PHE A 1 110 ? 7.864 2.067 4.728 1.00 91.75 110 PHE A N 1
ATOM 798 C CA . PHE A 1 110 ? 6.666 2.845 4.444 1.00 91.75 110 PHE A CA 1
ATOM 799 C C . PHE A 1 110 ? 5.423 2.148 5.013 1.00 91.75 110 PHE A C 1
ATOM 801 O O . PHE A 1 110 ? 5.218 0.952 4.780 1.00 91.75 110 PHE A O 1
ATOM 808 N N . THR A 1 111 ? 4.576 2.906 5.709 1.00 93.25 111 THR A N 1
ATOM 809 C CA . THR A 1 111 ? 3.252 2.475 6.175 1.00 93.25 111 THR A CA 1
ATOM 810 C C . THR A 1 111 ? 2.177 3.315 5.500 1.00 93.25 111 THR A C 1
ATOM 812 O O . THR A 1 111 ? 2.098 4.527 5.722 1.00 93.25 111 THR A O 1
ATOM 815 N N . ALA A 1 112 ? 1.295 2.665 4.739 1.00 94.88 112 ALA A N 1
ATOM 816 C CA . ALA A 1 112 ? 0.128 3.313 4.155 1.00 94.88 112 ALA A CA 1
ATOM 817 C C . ALA A 1 112 ? -0.840 3.798 5.249 1.00 94.88 112 ALA A C 1
ATOM 819 O O . ALA A 1 112 ? -1.205 3.049 6.159 1.00 94.88 112 ALA A O 1
ATOM 820 N N . LYS A 1 113 ? -1.268 5.057 5.148 1.00 95.62 113 LYS A N 1
ATOM 821 C CA . LYS A 1 113 ? -2.278 5.679 6.019 1.00 95.62 113 LYS A CA 1
ATOM 822 C C . LYS A 1 113 ? -3.579 5.936 5.283 1.00 95.62 113 LYS A C 1
ATOM 824 O O . LYS A 1 113 ? -4.649 5.761 5.857 1.00 95.62 113 LYS A O 1
ATOM 829 N N . THR A 1 114 ? -3.483 6.277 4.007 1.00 95.69 114 THR A N 1
ATOM 830 C CA . THR A 1 114 ? -4.631 6.606 3.174 1.00 95.69 114 THR A CA 1
ATOM 831 C C . THR A 1 114 ? -4.567 5.814 1.881 1.00 95.69 114 THR A C 1
ATOM 833 O O . THR A 1 114 ? -3.512 5.762 1.250 1.00 95.69 114 THR A O 1
ATOM 836 N N . ILE A 1 115 ? -5.696 5.236 1.468 1.00 94.38 115 ILE A N 1
ATOM 837 C CA . ILE A 1 115 ? -5.862 4.637 0.141 1.00 94.38 115 ILE A CA 1
ATOM 838 C C . ILE A 1 115 ? -7.164 5.154 -0.463 1.00 94.38 115 ILE A C 1
ATOM 840 O O . ILE A 1 115 ? -8.219 5.079 0.162 1.00 94.38 115 ILE A O 1
ATOM 844 N N . ASN A 1 116 ? -7.088 5.712 -1.672 1.00 91.38 116 ASN A N 1
ATOM 845 C CA . ASN A 1 116 ? -8.217 6.299 -2.397 1.00 91.38 116 ASN A CA 1
ATOM 846 C C . ASN A 1 116 ? -9.014 7.313 -1.547 1.00 91.38 116 ASN A C 1
ATOM 848 O O . ASN A 1 116 ? -10.242 7.326 -1.537 1.00 91.38 116 ASN A O 1
ATOM 852 N N . GLY A 1 117 ? -8.295 8.131 -0.771 1.00 90.94 117 GLY A N 1
ATOM 853 C CA . GLY A 1 117 ? -8.879 9.134 0.126 1.00 90.94 117 GLY A CA 1
ATOM 854 C C . GLY A 1 117 ? -9.463 8.593 1.438 1.00 90.94 117 GLY A C 1
ATOM 855 O O . GLY A 1 117 ? -9.916 9.392 2.253 1.00 90.94 117 GLY A O 1
ATOM 856 N N . ILE A 1 118 ? -9.438 7.278 1.676 1.00 92.00 118 ILE A N 1
ATOM 857 C CA . ILE A 1 118 ? -9.903 6.665 2.925 1.00 92.00 118 ILE A CA 1
ATOM 858 C C . ILE A 1 118 ? -8.723 6.546 3.888 1.00 92.00 118 ILE A C 1
ATOM 860 O O . ILE A 1 118 ? -7.751 5.850 3.599 1.00 92.00 118 ILE A O 1
ATOM 864 N N . GLU A 1 119 ? -8.801 7.238 5.022 1.00 94.50 119 GLU A N 1
ATOM 865 C CA . GLU A 1 119 ? -7.784 7.217 6.075 1.00 94.50 119 GLU A CA 1
ATOM 866 C C . GLU A 1 119 ? -8.048 6.088 7.079 1.00 94.50 119 GLU A C 1
ATOM 868 O O . GLU A 1 119 ? -9.185 5.868 7.499 1.00 94.50 119 GLU A O 1
ATOM 873 N N . ALA A 1 120 ? -6.993 5.370 7.464 1.00 94.94 120 ALA A N 1
ATOM 874 C CA . ALA A 1 120 ? -7.062 4.380 8.529 1.00 94.94 120 ALA A CA 1
ATOM 875 C C . ALA A 1 120 ? -7.206 5.066 9.897 1.00 94.94 120 ALA A C 1
ATOM 877 O O . ALA A 1 120 ? -6.436 5.970 10.221 1.00 94.94 120 ALA A O 1
ATOM 878 N N . GLY A 1 121 ? -8.165 4.612 10.711 1.00 93.88 121 GLY A N 1
ATOM 879 C CA . GLY A 1 121 ? -8.321 5.082 12.088 1.00 93.88 121 GLY A CA 1
ATOM 880 C C . GLY A 1 121 ? -7.131 4.734 12.994 1.00 93.88 121 GLY A C 1
ATOM 881 O O . GLY A 1 121 ? -6.251 3.958 12.629 1.00 93.88 121 GLY A O 1
ATOM 882 N N . GLU A 1 122 ? -7.123 5.279 14.216 1.00 91.50 122 GLU A N 1
ATOM 883 C CA . GLU A 1 122 ? -6.021 5.100 15.184 1.00 91.50 122 GLU A CA 1
ATOM 884 C C . GLU A 1 122 ? -5.705 3.624 15.483 1.00 91.50 122 GLU A C 1
ATOM 886 O O . GLU A 1 122 ? -4.538 3.261 15.622 1.00 91.50 122 GLU A O 1
ATOM 891 N N . ASN A 1 123 ? -6.735 2.773 15.502 1.00 94.50 123 ASN A N 1
ATOM 892 C CA . ASN A 1 123 ? -6.627 1.330 15.727 1.00 94.50 123 ASN A CA 1
ATOM 893 C C . ASN A 1 123 ? -6.855 0.520 14.445 1.00 94.50 123 ASN A C 1
ATOM 895 O O . ASN A 1 123 ? -7.317 -0.611 14.512 1.00 94.50 123 ASN A O 1
ATOM 899 N N . GLN A 1 124 ? -6.577 1.090 13.273 1.00 95.56 124 GLN A N 1
ATOM 900 C CA . GLN A 1 124 ? -6.726 0.398 11.996 1.00 95.56 124 GLN A CA 1
ATOM 901 C C . GLN A 1 124 ? -5.438 0.454 11.179 1.00 95.56 124 GLN A C 1
ATOM 903 O O . GLN A 1 124 ? -4.612 1.361 11.314 1.00 95.56 124 GLN A O 1
ATOM 908 N N . LYS A 1 125 ? -5.277 -0.521 10.289 1.00 95.50 125 LYS A N 1
ATOM 909 C CA . LYS A 1 125 ? -4.188 -0.568 9.314 1.00 95.50 125 LYS A CA 1
ATOM 910 C C . LYS A 1 125 ? -4.677 -1.089 7.973 1.00 95.50 125 LYS A C 1
ATOM 912 O O . LYS A 1 125 ? -5.613 -1.881 7.905 1.00 95.50 125 LYS A O 1
ATOM 917 N N . TRP A 1 126 ? -3.990 -0.686 6.914 1.00 96.50 126 TRP A N 1
ATOM 918 C CA . TRP A 1 126 ? -4.152 -1.297 5.603 1.00 96.50 126 TRP A CA 1
ATOM 919 C C . TRP A 1 126 ? -3.340 -2.589 5.530 1.00 96.50 126 TRP A C 1
ATOM 921 O O . TRP A 1 126 ? -2.137 -2.590 5.796 1.00 96.50 126 TRP A O 1
ATOM 931 N N . VAL A 1 127 ? -4.012 -3.684 5.187 1.00 96.75 127 VAL A N 1
ATOM 932 C CA . VAL A 1 127 ? -3.409 -4.986 4.897 1.00 96.75 127 VAL A CA 1
ATOM 933 C C . VAL A 1 127 ? -3.500 -5.220 3.399 1.00 96.75 127 VAL A C 1
ATOM 935 O O . VAL A 1 127 ? -4.553 -5.010 2.799 1.00 96.75 127 VAL A O 1
ATOM 938 N N . PHE A 1 128 ? -2.395 -5.647 2.799 1.00 97.12 128 PHE A N 1
ATOM 939 C CA . PHE A 1 128 ? -2.302 -5.861 1.363 1.00 97.12 128 PHE A CA 1
ATOM 940 C C . PHE A 1 128 ? -2.276 -7.349 1.051 1.00 97.12 128 PHE A C 1
ATOM 942 O O . PHE A 1 128 ? -1.576 -8.112 1.715 1.00 97.12 128 PHE A O 1
ATOM 949 N N . TYR A 1 129 ? -3.003 -7.731 0.012 1.00 97.56 129 TYR A N 1
ATOM 950 C CA . TYR A 1 129 ? -2.927 -9.041 -0.609 1.00 97.56 129 TYR A CA 1
ATOM 951 C C . TYR A 1 129 ? -2.532 -8.861 -2.069 1.00 97.56 129 TYR A C 1
ATOM 953 O O . TYR A 1 129 ? -3.049 -7.964 -2.737 1.00 97.56 129 TYR A O 1
ATOM 961 N N . VAL A 1 130 ? -1.638 -9.717 -2.550 1.00 96.56 130 VAL A N 1
ATOM 962 C CA . VAL A 1 130 ? -1.280 -9.837 -3.967 1.00 96.56 130 VAL A CA 1
ATOM 963 C C . VAL A 1 130 ? -1.662 -11.248 -4.378 1.00 96.56 130 VAL A C 1
ATOM 965 O O . VAL A 1 130 ? -1.153 -12.200 -3.792 1.00 96.56 130 VAL A O 1
ATOM 968 N N . ASN A 1 131 ? -2.580 -11.395 -5.332 1.00 96.19 131 ASN A N 1
ATOM 969 C CA . ASN A 1 131 ? -3.096 -12.691 -5.782 1.00 96.19 131 ASN A CA 1
ATOM 970 C C . ASN A 1 131 ? -3.540 -13.588 -4.606 1.00 96.19 131 ASN A C 1
ATOM 972 O O . ASN A 1 131 ? -3.125 -14.739 -4.494 1.00 96.19 131 ASN A O 1
ATOM 976 N N . ASP A 1 132 ? -4.348 -13.022 -3.701 1.00 95.44 132 ASP A N 1
ATOM 977 C CA . ASP A 1 132 ? -4.851 -13.643 -2.462 1.00 95.44 132 ASP A CA 1
ATOM 978 C C . ASP A 1 132 ? -3.793 -13.984 -1.388 1.00 95.44 132 ASP A C 1
ATOM 980 O O . ASP A 1 132 ? -4.140 -14.485 -0.315 1.00 95.44 132 ASP A O 1
ATOM 984 N N . GLU A 1 133 ? -2.515 -13.656 -1.601 1.00 97.19 133 GLU A N 1
ATOM 985 C CA . GLU A 1 133 ? -1.451 -13.850 -0.612 1.00 97.19 133 GLU A CA 1
ATOM 986 C C . GLU A 1 133 ? -1.213 -12.587 0.221 1.00 97.19 133 GLU A C 1
ATOM 988 O O . GLU A 1 133 ? -0.894 -11.520 -0.315 1.00 97.19 133 GLU A O 1
ATOM 993 N N . ILE A 1 134 ? -1.325 -12.720 1.549 1.00 96.94 134 ILE A N 1
ATOM 994 C CA . ILE A 1 134 ? -1.078 -11.622 2.487 1.00 96.94 134 ILE A CA 1
ATOM 995 C C . ILE A 1 134 ? 0.379 -11.162 2.429 1.00 96.94 134 ILE A C 1
ATOM 997 O O . ILE A 1 134 ? 1.315 -11.945 2.575 1.00 96.94 134 ILE A O 1
ATOM 1001 N N . GLN A 1 135 ? 0.564 -9.856 2.291 1.00 97.31 135 GLN A N 1
ATOM 1002 C CA . GLN A 1 135 ? 1.871 -9.225 2.294 1.00 97.31 135 GLN A CA 1
ATOM 1003 C C . GLN A 1 135 ? 2.167 -8.645 3.675 1.00 97.31 135 GLN A C 1
ATOM 1005 O O . GLN A 1 135 ? 1.389 -7.868 4.232 1.00 97.31 135 GLN A O 1
ATOM 1010 N N . THR A 1 136 ? 3.317 -9.017 4.234 1.00 94.56 136 THR A N 1
ATOM 1011 C CA . THR A 1 136 ? 3.752 -8.596 5.578 1.00 94.56 136 THR A CA 1
ATOM 1012 C C . THR A 1 136 ? 4.926 -7.619 5.547 1.00 94.56 136 THR A C 1
ATOM 1014 O O . THR A 1 136 ? 5.523 -7.342 6.586 1.00 94.56 136 THR A O 1
ATOM 1017 N N . ILE A 1 137 ? 5.292 -7.137 4.360 1.00 93.75 137 ILE A N 1
ATOM 1018 C CA . ILE A 1 137 ? 6.382 -6.183 4.132 1.00 93.75 137 ILE A CA 1
ATOM 1019 C C . ILE A 1 137 ? 5.827 -4.829 3.680 1.00 93.75 137 ILE A C 1
ATOM 1021 O O . ILE A 1 137 ? 4.637 -4.689 3.398 1.00 93.75 137 ILE A O 1
ATOM 1025 N N . SER A 1 138 ? 6.690 -3.814 3.637 1.00 94.50 138 SER A N 1
ATOM 1026 C CA . SER A 1 138 ? 6.299 -2.459 3.251 1.00 94.50 138 SER A CA 1
ATOM 1027 C C . SER A 1 138 ? 5.823 -2.396 1.787 1.00 94.50 138 SER A C 1
ATOM 1029 O O . SER A 1 138 ? 6.451 -3.033 0.942 1.00 94.50 138 SER A O 1
ATOM 1031 N N . PRO A 1 139 ? 4.786 -1.602 1.444 1.00 94.25 139 PRO A N 1
ATOM 1032 C CA . PRO A 1 139 ? 4.300 -1.453 0.067 1.00 94.25 139 PRO A CA 1
ATOM 1033 C C . PRO A 1 139 ? 5.368 -1.088 -0.965 1.00 94.25 139 PRO A C 1
ATOM 1035 O O . PRO A 1 139 ? 5.317 -1.561 -2.096 1.00 94.25 139 PRO A O 1
ATOM 1038 N N . ASP A 1 140 ? 6.382 -0.319 -0.574 1.00 94.38 140 ASP A N 1
ATOM 1039 C CA . ASP A 1 140 ? 7.489 0.052 -1.465 1.00 94.38 140 ASP A CA 1
ATOM 1040 C C . ASP A 1 140 ? 8.445 -1.117 -1.762 1.00 94.38 140 ASP A C 1
ATOM 1042 O O . ASP A 1 140 ? 9.356 -0.982 -2.574 1.00 94.38 140 ASP A O 1
ATOM 1046 N N . GLN A 1 141 ? 8.249 -2.262 -1.105 1.00 93.69 141 GLN A N 1
ATOM 1047 C CA . GLN A 1 141 ? 9.046 -3.481 -1.242 1.00 93.69 141 GLN A CA 1
ATOM 1048 C C . GLN A 1 141 ? 8.235 -4.665 -1.786 1.00 93.69 141 GLN A C 1
ATOM 1050 O O . GLN A 1 141 ? 8.825 -5.683 -2.143 1.00 93.69 141 GLN A O 1
ATOM 1055 N N . ILE A 1 142 ? 6.903 -4.557 -1.842 1.00 95.31 142 ILE A N 1
ATOM 1056 C CA . ILE A 1 142 ? 6.033 -5.588 -2.418 1.00 95.31 142 ILE A CA 1
ATOM 1057 C C . ILE A 1 142 ? 6.211 -5.551 -3.930 1.00 95.31 142 ILE A C 1
ATOM 1059 O O . ILE A 1 142 ? 5.805 -4.577 -4.558 1.00 95.31 142 ILE A O 1
ATOM 1063 N N . ALA A 1 143 ? 6.803 -6.597 -4.502 1.00 93.88 143 ALA A N 1
ATOM 1064 C CA . ALA A 1 143 ? 6.931 -6.731 -5.946 1.00 93.88 143 ALA A CA 1
ATOM 1065 C C . ALA A 1 143 ? 5.561 -6.978 -6.590 1.00 93.88 143 ALA A C 1
ATOM 1067 O O . ALA A 1 143 ? 4.749 -7.729 -6.049 1.00 93.88 143 ALA A O 1
ATOM 1068 N N . VAL A 1 144 ? 5.333 -6.368 -7.748 1.00 92.69 144 VAL A N 1
ATOM 1069 C CA . VAL A 1 144 ? 4.119 -6.560 -8.547 1.00 92.69 144 VAL A CA 1
ATOM 1070 C C . VAL A 1 144 ? 4.464 -6.860 -10.003 1.00 92.69 144 VAL A C 1
ATOM 1072 O O . VAL A 1 144 ? 5.518 -6.471 -10.513 1.00 92.69 144 VAL A O 1
ATOM 1075 N N . ALA A 1 145 ? 3.559 -7.545 -10.685 1.00 92.06 145 ALA A N 1
ATOM 1076 C CA . ALA A 1 145 ? 3.664 -7.910 -12.083 1.00 92.06 145 ALA A CA 1
ATOM 1077 C C . ALA A 1 145 ? 2.386 -7.566 -12.861 1.00 92.06 145 ALA A C 1
ATOM 1079 O O . ALA A 1 145 ? 1.313 -7.321 -12.312 1.00 92.06 145 ALA A O 1
ATOM 1080 N N . ASP A 1 146 ? 2.526 -7.548 -14.186 1.00 91.06 146 ASP A N 1
ATOM 1081 C CA . ASP A 1 146 ? 1.392 -7.426 -15.098 1.00 91.06 146 ASP A CA 1
ATOM 1082 C C . ASP A 1 146 ? 0.392 -8.567 -14.882 1.00 91.06 146 ASP A C 1
ATOM 1084 O O . ASP A 1 146 ? 0.771 -9.739 -14.881 1.00 91.06 146 ASP A O 1
ATOM 1088 N N . GLY A 1 147 ? -0.879 -8.205 -14.712 1.00 90.50 147 GLY A N 1
ATOM 1089 C CA . GLY A 1 147 ? -1.975 -9.131 -14.449 1.00 90.50 147 GLY A CA 1
ATOM 1090 C C . GLY A 1 147 ? -2.250 -9.416 -12.972 1.00 90.50 147 GLY A C 1
ATOM 1091 O O . GLY A 1 147 ? -3.232 -10.104 -12.698 1.00 90.50 147 GLY A O 1
ATOM 1092 N N . ASP A 1 148 ? -1.454 -8.889 -12.036 1.00 94.94 148 ASP A N 1
ATOM 1093 C CA . ASP A 1 148 ? -1.688 -9.113 -10.606 1.00 94.94 148 ASP A CA 1
ATOM 1094 C C . ASP A 1 148 ? -3.036 -8.541 -10.133 1.00 94.94 148 ASP A C 1
ATOM 1096 O O . ASP A 1 148 ? -3.516 -7.493 -10.591 1.00 94.94 148 ASP A O 1
ATOM 1100 N N . GLU A 1 149 ? -3.631 -9.225 -9.155 1.00 95.38 149 GLU A N 1
ATOM 1101 C CA . GLU A 1 149 ? -4.782 -8.747 -8.396 1.00 95.38 149 GLU A CA 1
ATOM 1102 C C . GLU A 1 149 ? -4.337 -8.271 -7.010 1.00 95.38 149 GLU A C 1
ATOM 1104 O O . GLU A 1 149 ? -3.828 -9.039 -6.196 1.00 95.38 149 GLU A O 1
ATOM 1109 N N . ILE A 1 150 ? -4.558 -6.992 -6.725 1.00 96.06 150 ILE A N 1
ATOM 1110 C CA . ILE A 1 150 ? -4.250 -6.365 -5.443 1.00 96.06 150 ILE A CA 1
ATOM 1111 C C . ILE A 1 150 ? -5.538 -6.191 -4.657 1.00 96.06 150 ILE A C 1
ATOM 1113 O O . ILE A 1 150 ? -6.499 -5.604 -5.157 1.00 96.06 150 ILE A O 1
ATOM 1117 N N . ASN A 1 151 ? -5.538 -6.617 -3.399 1.00 96.62 151 ASN A N 1
ATOM 1118 C CA . ASN A 1 151 ? -6.596 -6.285 -2.455 1.00 96.62 151 ASN A CA 1
ATOM 1119 C C . ASN A 1 151 ? -6.020 -5.499 -1.274 1.00 96.62 151 ASN A C 1
ATOM 1121 O O . ASN A 1 151 ? -5.144 -5.991 -0.563 1.00 96.62 151 ASN A O 1
ATOM 1125 N N . ALA A 1 152 ? -6.495 -4.273 -1.075 1.00 96.88 152 ALA A N 1
ATOM 1126 C CA . ALA A 1 152 ? -6.152 -3.438 0.066 1.00 96.88 152 ALA A CA 1
ATOM 1127 C C . ALA A 1 152 ? -7.335 -3.414 1.038 1.00 96.88 152 ALA A C 1
ATOM 1129 O O . ALA A 1 152 ? -8.390 -2.857 0.731 1.00 96.88 152 ALA A O 1
ATOM 1130 N N . VAL A 1 153 ? -7.147 -4.017 2.210 1.00 96.88 153 VAL A N 1
ATOM 1131 C CA . VAL A 1 153 ? -8.204 -4.228 3.203 1.00 96.88 153 VAL A CA 1
ATOM 1132 C C . VAL A 1 153 ? -7.913 -3.406 4.450 1.00 96.88 153 VAL A C 1
ATOM 1134 O O . VAL A 1 153 ? -6.863 -3.561 5.081 1.00 96.88 153 VAL A O 1
ATOM 1137 N N . LEU A 1 154 ? -8.848 -2.542 4.831 1.00 96.81 154 LEU A N 1
ATOM 1138 C CA . LEU A 1 154 ? -8.771 -1.812 6.089 1.00 96.81 154 LEU A CA 1
ATOM 1139 C C . LEU A 1 154 ? -9.151 -2.750 7.240 1.00 96.81 154 LEU A C 1
ATOM 1141 O O . LEU A 1 154 ? -10.261 -3.269 7.288 1.00 96.81 154 LEU A O 1
ATOM 1145 N N . THR A 1 155 ? -8.212 -2.982 8.151 1.00 95.94 155 THR A N 1
ATOM 1146 C CA . THR A 1 155 ? -8.317 -4.003 9.200 1.00 95.94 155 THR A CA 1
ATOM 1147 C C . THR A 1 155 ? -8.106 -3.378 10.574 1.00 95.94 155 THR A C 1
ATOM 1149 O O . THR A 1 155 ? -7.157 -2.612 10.758 1.00 95.94 155 THR A O 1
ATOM 1152 N N . ASP A 1 156 ? -8.951 -3.733 11.541 1.00 94.75 156 ASP A N 1
ATOM 1153 C CA . ASP A 1 156 ? -8.764 -3.351 12.943 1.00 94.75 156 ASP A CA 1
ATOM 1154 C C . ASP A 1 156 ? -7.523 -4.044 13.531 1.00 94.75 156 ASP A C 1
ATOM 1156 O O . ASP A 1 156 ? -7.225 -5.206 13.244 1.00 94.75 156 ASP A O 1
ATOM 1160 N N . MET A 1 157 ? -6.764 -3.313 14.338 1.00 89.38 157 MET A N 1
ATOM 1161 C CA . MET A 1 157 ? -5.626 -3.832 15.087 1.00 89.38 157 MET A CA 1
ATOM 1162 C C . MET A 1 157 ? -6.124 -4.349 16.439 1.00 89.38 157 MET A C 1
ATOM 1164 O O . MET A 1 157 ? -6.835 -3.630 17.142 1.00 89.38 157 MET A O 1
ATOM 1168 N N . GLU A 1 158 ? -5.768 -5.593 16.769 1.00 81.25 158 GLU A N 1
ATOM 1169 C CA . GLU A 1 158 ? -6.020 -6.196 18.088 1.00 81.25 158 GLU A CA 1
ATOM 1170 C C . GLU A 1 158 ? -5.175 -5.562 19.202 1.00 81.25 158 GLU A C 1
ATOM 1172 O O . GLU A 1 158 ? -4.010 -5.179 18.929 1.00 81.25 158 GLU A O 1
#

Sequence (158 aa):
MNKKLAVLIALIMILSISVVAFSSCKIGQVELPTVNHEYEAATGTTVEEMTLNAENDGETNIQNSREISIKITIDANGLNSNFGIRASGDTLGAVMGGLMAGIYNSDGSFTAKTINGIEAGENQKWVFYVNDEIQTISPDQIAVADGDEINAVLTDME

Secondary structure (DSSP, 8-state):
--HHHHHHHHHHHHTT--------------PPP---------TT-------------S--------EEEEEEEEEETTEEEEEEEEEE-SBHHHHTTTTEEEEE-TTS-EEEEEETTEEPPTTEEEEEEETTEEE-S-GGG-B--TTPEEEEEEEE--

pLDDT: mean 70.92, std 25.28, range [28.09, 97.56]

Radius of gyration: 27.28 Å; chains: 1; bounding box: 48×73×69 Å